Protein AF-A0A529MH61-F1 (afdb_monomer_lite)

pLDDT: mean 95.62, std 5.87, range [56.25, 98.75]

Structure (mmCIF, N/CA/C/O backbone):
data_AF-A0A529MH61-F1
#
_entry.id   AF-A0A529MH61-F1
#
loop_
_atom_site.group_PDB
_atom_site.id
_atom_site.type_symbol
_atom_site.label_atom_id
_atom_site.label_alt_id
_atom_site.label_comp_id
_atom_site.label_asym_id
_atom_site.label_entity_id
_atom_site.label_seq_id
_atom_site.pdbx_PDB_ins_code
_atom_site.Cartn_x
_atom_site.Cartn_y
_atom_site.Cartn_z
_atom_site.occupancy
_atom_site.B_iso_or_equiv
_atom_site.auth_seq_id
_atom_site.auth_comp_id
_atom_site.auth_asym_id
_atom_site.auth_atom_id
_atom_site.pdbx_PDB_model_num
ATOM 1 N N . VAL A 1 1 ? -11.400 1.372 -9.733 1.00 93.25 1 VAL A N 1
ATOM 2 C CA . VAL A 1 1 ? -10.051 0.752 -9.785 1.00 93.25 1 VAL A CA 1
ATOM 3 C C . VAL A 1 1 ? -9.457 0.650 -8.381 1.00 93.25 1 VAL A C 1
ATOM 5 O O . VAL A 1 1 ? -8.933 -0.384 -8.004 1.00 93.25 1 VAL A O 1
ATOM 8 N N . GLU A 1 2 ? -9.628 1.694 -7.579 1.00 95.81 2 GLU A N 1
ATOM 9 C CA . GLU A 1 2 ? -9.066 1.924 -6.247 1.00 95.81 2 GLU A CA 1
ATOM 10 C C . GLU A 1 2 ? -9.526 0.866 -5.239 1.00 95.81 2 GLU A C 1
ATOM 12 O O . GLU A 1 2 ? -8.709 0.289 -4.535 1.00 95.81 2 GLU A O 1
ATOM 17 N N . ARG A 1 3 ? -10.827 0.544 -5.229 1.00 97.62 3 ARG A N 1
ATOM 18 C CA . ARG A 1 3 ? -11.397 -0.506 -4.369 1.00 97.62 3 ARG A CA 1
ATOM 19 C C . ARG A 1 3 ? -10.739 -1.874 -4.603 1.00 97.62 3 ARG A C 1
ATOM 21 O O . ARG A 1 3 ? -10.367 -2.545 -3.651 1.00 97.62 3 ARG A O 1
ATOM 28 N N . ASP A 1 4 ? -10.580 -2.269 -5.865 1.00 98.00 4 ASP A N 1
ATOM 29 C CA . ASP A 1 4 ? -9.930 -3.531 -6.245 1.00 98.00 4 ASP A CA 1
ATOM 30 C C . ASP A 1 4 ? -8.422 -3.508 -5.939 1.00 98.00 4 ASP A C 1
ATOM 32 O O . ASP A 1 4 ? -7.878 -4.480 -5.421 1.00 98.00 4 ASP A O 1
ATOM 36 N N . ALA A 1 5 ? -7.756 -2.370 -6.164 1.00 98.38 5 ALA A N 1
ATOM 37 C CA . ALA A 1 5 ? -6.351 -2.179 -5.811 1.00 98.38 5 ALA A CA 1
ATOM 38 C C . ALA A 1 5 ? -6.104 -2.341 -4.300 1.00 98.38 5 ALA A C 1
ATOM 40 O O . ALA A 1 5 ? -5.154 -3.009 -3.898 1.00 98.38 5 ALA A O 1
ATOM 41 N N . LEU A 1 6 ? -6.977 -1.761 -3.470 1.00 98.50 6 LEU A N 1
ATOM 42 C CA . LEU A 1 6 ? -6.922 -1.877 -2.014 1.00 98.50 6 LEU A CA 1
ATOM 43 C C . LEU A 1 6 ? -7.212 -3.306 -1.542 1.00 98.50 6 LEU A C 1
ATOM 45 O O . LEU A 1 6 ? -6.486 -3.812 -0.691 1.00 98.50 6 LEU A O 1
ATOM 49 N N . ALA A 1 7 ? -8.203 -3.987 -2.123 1.00 98.62 7 ALA A N 1
ATOM 50 C CA . ALA A 1 7 ? -8.478 -5.390 -1.809 1.00 98.62 7 ALA A CA 1
ATOM 51 C C . ALA A 1 7 ? -7.259 -6.283 -2.105 1.00 98.62 7 ALA A C 1
ATOM 53 O O . ALA A 1 7 ? -6.764 -6.967 -1.213 1.00 98.62 7 ALA A O 1
ATOM 54 N N . LYS A 1 8 ? -6.687 -6.172 -3.311 1.00 98.75 8 LYS A N 1
ATOM 55 C CA . LYS A 1 8 ? -5.479 -6.916 -3.708 1.00 98.75 8 LYS A CA 1
ATOM 56 C C . LYS A 1 8 ? -4.261 -6.579 -2.851 1.00 98.75 8 LYS A C 1
ATOM 58 O O . LYS A 1 8 ? -3.430 -7.449 -2.604 1.00 98.75 8 LYS A O 1
ATOM 63 N N . LEU A 1 9 ? -4.139 -5.328 -2.402 1.00 98.75 9 LEU A N 1
ATOM 64 C CA . LEU A 1 9 ? -3.104 -4.934 -1.452 1.00 98.75 9 LEU A CA 1
ATOM 65 C C . LEU A 1 9 ? -3.296 -5.650 -0.112 1.00 98.75 9 LEU A C 1
ATOM 67 O O . LEU A 1 9 ? -2.332 -6.211 0.398 1.00 98.75 9 LEU A O 1
ATOM 71 N N . SER A 1 10 ? -4.516 -5.678 0.435 1.00 98.75 10 SER A N 1
ATOM 72 C CA . SER A 1 10 ? -4.802 -6.400 1.683 1.00 98.75 10 SER A CA 1
ATOM 73 C C . SER A 1 10 ? -4.478 -7.891 1.567 1.00 98.75 10 SER A C 1
ATOM 75 O O . SER A 1 10 ? -3.826 -8.442 2.456 1.00 98.75 10 SER A O 1
ATOM 77 N N . ASP A 1 11 ? -4.853 -8.526 0.453 1.00 98.75 11 ASP A N 1
ATOM 78 C CA . ASP A 1 11 ? -4.559 -9.939 0.195 1.00 98.75 11 ASP A CA 1
ATOM 79 C C . ASP A 1 11 ? -3.049 -10.197 0.114 1.00 98.75 11 ASP A C 1
ATOM 81 O O . ASP A 1 11 ? -2.531 -11.110 0.759 1.00 98.75 11 ASP A O 1
ATOM 85 N N . ALA A 1 12 ? -2.317 -9.357 -0.627 1.00 98.69 12 ALA A N 1
ATOM 86 C CA . ALA A 1 12 ? -0.869 -9.476 -0.763 1.00 98.69 12 ALA A CA 1
ATOM 87 C C . ALA A 1 12 ? -0.144 -9.295 0.577 1.00 98.69 12 ALA A C 1
ATOM 89 O O . ALA A 1 12 ? 0.795 -10.032 0.865 1.00 98.69 12 ALA A O 1
ATOM 90 N N . LEU A 1 13 ? -0.592 -8.349 1.409 1.00 98.56 13 LEU A N 1
ATOM 91 C CA . LEU A 1 13 ? -0.065 -8.164 2.761 1.00 98.56 13 LEU A CA 1
ATOM 92 C C . LEU A 1 13 ? -0.369 -9.371 3.656 1.00 98.56 13 LEU A C 1
ATOM 94 O O . LEU A 1 13 ? 0.484 -9.781 4.437 1.00 98.56 13 LEU A O 1
ATOM 98 N N . GLY A 1 14 ? -1.563 -9.957 3.536 1.00 98.31 14 GLY A N 1
ATOM 99 C CA . GLY A 1 14 ? -1.974 -11.130 4.309 1.00 98.31 14 GLY A CA 1
ATOM 100 C C . GLY A 1 14 ? -1.217 -12.414 3.963 1.00 98.31 14 GLY A C 1
ATOM 101 O O . GLY A 1 14 ? -1.166 -13.319 4.789 1.00 98.31 14 GLY A O 1
ATOM 102 N N . ALA A 1 15 ? -0.618 -12.485 2.772 1.00 98.38 15 ALA A N 1
ATOM 103 C CA . ALA A 1 15 ? 0.205 -13.609 2.332 1.00 98.38 15 ALA A CA 1
ATOM 104 C C . ALA A 1 15 ? 1.673 -13.521 2.793 1.00 98.38 15 ALA A C 1
ATOM 106 O O . ALA A 1 15 ? 2.435 -14.467 2.586 1.00 98.38 15 ALA A O 1
ATOM 107 N N . LEU A 1 16 ? 2.094 -12.398 3.385 1.00 98.00 16 LEU A N 1
ATOM 108 C CA . LEU A 1 16 ? 3.457 -12.233 3.885 1.00 98.00 16 LEU A CA 1
ATOM 109 C C . LEU A 1 16 ? 3.678 -13.020 5.187 1.00 98.00 16 LEU A C 1
ATOM 111 O O . LEU A 1 16 ? 2.752 -13.165 5.989 1.00 98.00 16 LEU A O 1
ATOM 115 N N . PRO A 1 17 ? 4.911 -13.502 5.439 1.00 94.19 17 PRO A N 1
ATOM 116 C CA . PRO A 1 17 ? 5.245 -14.124 6.712 1.00 94.19 17 PRO A CA 1
ATOM 117 C C . PRO A 1 17 ? 5.105 -13.125 7.866 1.00 94.19 17 PRO A C 1
ATOM 119 O O . PRO A 1 17 ? 5.293 -11.915 7.707 1.00 94.19 17 PRO A O 1
ATOM 122 N N . GLN A 1 18 ? 4.818 -13.644 9.060 1.00 88.44 18 GLN A N 1
ATOM 123 C CA . GLN A 1 18 ? 4.802 -12.831 10.271 1.00 88.44 18 GLN A CA 1
ATOM 124 C C . GLN A 1 18 ? 6.178 -12.181 10.485 1.00 88.44 18 GLN A C 1
ATOM 126 O O . GLN A 1 18 ? 7.204 -12.851 10.398 1.00 88.44 18 GLN A O 1
ATOM 131 N N . GLY A 1 19 ? 6.194 -10.875 10.760 1.00 88.31 19 GLY A N 1
ATOM 132 C CA . GLY A 1 19 ? 7.437 -10.120 10.940 1.00 88.31 19 GLY A CA 1
ATOM 133 C C . GLY A 1 19 ? 8.151 -9.740 9.639 1.00 88.31 19 GLY A C 1
ATOM 134 O O . GLY A 1 19 ? 9.319 -9.368 9.697 1.00 88.31 19 GLY A O 1
ATOM 135 N N . ALA A 1 20 ? 7.479 -9.822 8.482 1.00 97.06 20 ALA A N 1
ATOM 136 C CA . ALA A 1 20 ? 8.006 -9.276 7.234 1.00 97.06 20 ALA A CA 1
ATOM 137 C C . ALA A 1 20 ? 8.458 -7.817 7.416 1.00 97.06 20 ALA A C 1
ATOM 139 O O . ALA A 1 20 ? 7.738 -6.990 7.981 1.00 97.06 20 ALA A O 1
ATOM 140 N N . ASP A 1 21 ? 9.660 -7.513 6.933 1.00 98.25 21 ASP A N 1
ATOM 141 C CA . ASP A 1 21 ? 10.241 -6.184 7.055 1.00 98.25 21 ASP A CA 1
ATOM 142 C C . ASP A 1 21 ? 9.640 -5.188 6.048 1.00 98.25 21 ASP A C 1
ATOM 144 O O . ASP A 1 21 ? 8.844 -5.517 5.159 1.00 98.25 21 ASP A O 1
ATOM 148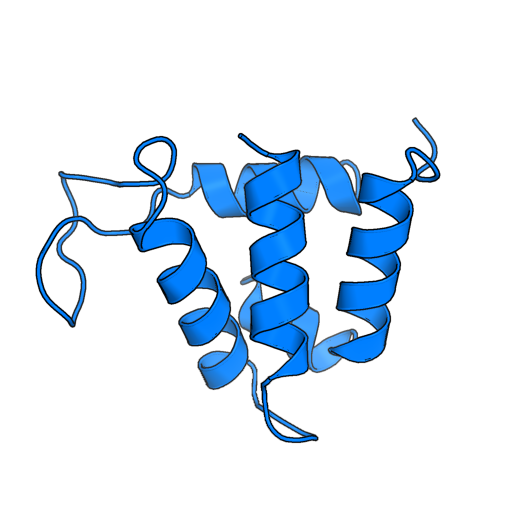 N N . GLY A 1 22 ? 10.039 -3.922 6.182 1.00 98.19 22 GLY A N 1
ATOM 149 C CA . GLY A 1 22 ? 9.546 -2.866 5.307 1.00 98.19 22 GLY A CA 1
ATOM 150 C C . GLY A 1 22 ? 9.936 -3.042 3.838 1.00 98.19 22 GLY A C 1
ATOM 151 O O . GLY A 1 22 ? 9.266 -2.486 2.971 1.00 98.19 22 GLY A O 1
ATOM 152 N N . GLU A 1 23 ? 10.985 -3.799 3.518 1.00 98.25 23 GLU A N 1
ATOM 153 C CA . GLU A 1 23 ? 11.356 -4.070 2.132 1.00 98.25 23 GLU A CA 1
ATOM 154 C C . GLU A 1 23 ? 10.438 -5.121 1.508 1.00 98.25 23 GLU A C 1
ATOM 156 O O . GLU A 1 23 ? 9.867 -4.871 0.443 1.00 98.25 23 GLU A O 1
ATOM 161 N N . ALA A 1 24 ? 10.214 -6.238 2.201 1.00 98.44 24 ALA A N 1
ATOM 162 C CA . ALA A 1 24 ? 9.283 -7.279 1.788 1.00 98.44 24 ALA A CA 1
ATOM 163 C C . ALA A 1 24 ? 7.869 -6.712 1.581 1.00 98.44 24 ALA A C 1
ATOM 165 O O . ALA A 1 24 ? 7.244 -6.949 0.542 1.00 98.44 24 ALA A O 1
ATOM 166 N N . ILE A 1 25 ? 7.395 -5.880 2.515 1.00 98.69 25 ILE A N 1
ATOM 167 C CA . ILE A 1 25 ? 6.088 -5.221 2.404 1.00 98.69 25 ILE A CA 1
ATOM 168 C C . ILE A 1 25 ? 6.046 -4.253 1.215 1.00 98.69 25 ILE A C 1
ATOM 170 O O . ILE A 1 25 ? 5.075 -4.233 0.452 1.00 98.69 25 ILE A O 1
ATOM 174 N N . GLN A 1 26 ? 7.102 -3.457 1.020 1.00 98.56 26 GLN A N 1
ATOM 175 C CA . GLN A 1 26 ? 7.171 -2.534 -0.110 1.00 98.56 26 GLN A CA 1
ATOM 176 C C . GLN A 1 26 ? 7.107 -3.278 -1.447 1.00 98.56 26 GLN A C 1
ATOM 178 O O . GLN A 1 26 ? 6.400 -2.839 -2.357 1.00 98.56 26 GLN A O 1
ATOM 183 N N . ASN A 1 27 ? 7.830 -4.390 -1.566 1.00 98.00 27 ASN A N 1
ATOM 184 C CA . ASN A 1 27 ? 7.869 -5.196 -2.779 1.00 98.00 27 ASN A CA 1
ATOM 185 C C . ASN A 1 27 ? 6.507 -5.836 -3.068 1.00 98.00 27 ASN A C 1
ATOM 187 O O . ASN A 1 27 ? 6.046 -5.779 -4.208 1.00 98.00 27 ASN A O 1
ATOM 191 N N . ALA A 1 28 ? 5.808 -6.339 -2.045 1.00 98.31 28 ALA A N 1
ATOM 192 C CA . ALA A 1 28 ? 4.443 -6.842 -2.193 1.00 98.31 28 ALA A CA 1
ATOM 193 C C . ALA A 1 28 ? 3.486 -5.766 -2.741 1.00 98.31 28 ALA A C 1
ATOM 195 O O . ALA A 1 28 ? 2.769 -6.009 -3.714 1.00 98.31 28 ALA A O 1
ATOM 196 N N . ALA A 1 29 ? 3.530 -4.550 -2.187 1.00 98.44 29 ALA A N 1
ATOM 197 C CA . ALA A 1 29 ? 2.702 -3.436 -2.651 1.00 98.44 29 ALA A CA 1
ATOM 198 C C . ALA A 1 29 ? 3.023 -3.022 -4.102 1.00 98.44 29 ALA A C 1
ATOM 200 O O . ALA A 1 29 ? 2.115 -2.797 -4.904 1.00 98.44 29 ALA A O 1
ATOM 201 N N . LEU A 1 30 ? 4.310 -2.966 -4.467 1.00 98.06 30 LEU A N 1
ATOM 202 C CA . LEU A 1 30 ? 4.742 -2.679 -5.839 1.00 98.06 30 LEU A CA 1
ATOM 203 C C . LEU A 1 30 ? 4.265 -3.759 -6.821 1.00 98.06 30 LEU A C 1
ATOM 205 O O . LEU A 1 30 ? 3.791 -3.428 -7.907 1.00 98.06 30 LEU A O 1
ATOM 209 N N . ASN A 1 31 ? 4.338 -5.034 -6.436 1.00 97.19 31 ASN A N 1
ATOM 210 C CA . ASN A 1 31 ? 3.891 -6.159 -7.262 1.00 97.19 31 ASN A CA 1
ATOM 211 C C . ASN A 1 31 ? 2.385 -6.124 -7.542 1.00 97.19 31 ASN A C 1
ATOM 213 O O . ASN A 1 31 ? 1.957 -6.497 -8.635 1.00 97.19 31 ASN A O 1
ATOM 217 N N . 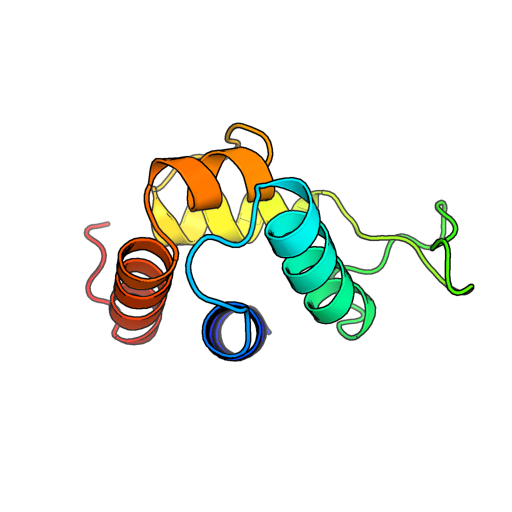VAL A 1 32 ? 1.577 -5.650 -6.589 1.00 98.12 32 VAL A N 1
ATOM 218 C CA . VAL A 1 32 ? 0.151 -5.382 -6.825 1.00 98.12 32 VAL A CA 1
ATOM 219 C C . VAL A 1 32 ? -0.011 -4.249 -7.840 1.00 98.12 32 VAL A C 1
ATOM 221 O O . VAL A 1 32 ? -0.688 -4.427 -8.852 1.00 98.12 32 VAL A O 1
ATOM 224 N N . ALA A 1 33 ? 0.645 -3.111 -7.609 1.00 98.06 33 ALA A N 1
ATOM 225 C CA . ALA A 1 33 ? 0.479 -1.912 -8.429 1.00 98.06 33 ALA A CA 1
ATOM 226 C C . ALA A 1 33 ? 0.908 -2.097 -9.893 1.00 98.06 33 ALA A C 1
ATOM 228 O O . ALA A 1 33 ? 0.225 -1.608 -10.789 1.00 98.06 33 ALA A O 1
ATOM 229 N N . ARG A 1 34 ? 1.986 -2.851 -10.160 1.00 96.62 34 ARG A N 1
ATOM 230 C CA . ARG A 1 34 ? 2.474 -3.128 -11.530 1.00 96.62 34 ARG A CA 1
ATOM 231 C C . ARG A 1 34 ? 1.433 -3.796 -12.425 1.00 96.62 34 ARG A C 1
ATOM 233 O O . ARG A 1 34 ? 1.501 -3.659 -13.641 1.00 96.62 34 ARG A O 1
ATOM 240 N N . ARG A 1 35 ? 0.464 -4.509 -11.845 1.00 95.94 35 ARG A N 1
ATOM 241 C CA . ARG A 1 35 ? -0.604 -5.202 -12.585 1.00 95.94 35 ARG A CA 1
ATOM 242 C C . ARG A 1 35 ? -1.815 -4.313 -12.877 1.00 95.94 35 ARG A C 1
ATOM 244 O O . ARG A 1 35 ? -2.799 -4.795 -13.426 1.00 95.94 35 ARG A O 1
ATOM 251 N N . ILE A 1 36 ? -1.766 -3.040 -12.490 1.00 97.38 36 ILE A N 1
ATOM 252 C CA . ILE A 1 36 ? -2.872 -2.095 -12.622 1.00 97.38 36 ILE A CA 1
ATOM 253 C C . ILE A 1 36 ? -2.409 -0.959 -13.530 1.00 97.38 36 ILE A C 1
ATOM 255 O O . ILE A 1 36 ? -1.632 -0.113 -13.101 1.00 97.38 36 ILE A O 1
ATOM 259 N N . GLU A 1 37 ? -2.914 -0.917 -14.765 1.00 97.12 37 GLU A N 1
ATOM 260 C CA . GLU A 1 37 ? -2.514 0.057 -15.798 1.00 97.12 37 GLU A CA 1
ATOM 261 C C . GLU A 1 37 ? -2.542 1.510 -15.292 1.00 97.12 37 GLU A C 1
ATOM 263 O O . GLU A 1 37 ? -1.592 2.259 -15.491 1.00 97.12 37 GLU A O 1
ATOM 268 N N . ARG A 1 38 ? -3.562 1.878 -14.502 1.00 97.81 38 ARG A N 1
ATOM 269 C CA . ARG A 1 38 ? -3.681 3.207 -13.866 1.00 97.81 38 ARG A CA 1
ATOM 270 C C . ARG A 1 38 ? -2.459 3.619 -13.030 1.00 97.81 38 ARG A C 1
ATOM 272 O O . ARG A 1 38 ? -2.216 4.810 -12.851 1.00 97.81 38 ARG A O 1
ATOM 279 N N . TYR A 1 39 ? -1.739 2.654 -12.468 1.00 97.81 39 TYR A N 1
ATOM 280 C CA . TYR A 1 39 ? -0.597 2.875 -11.583 1.00 97.81 39 TYR A CA 1
ATOM 281 C C . TYR A 1 39 ? 0.736 2.471 -12.211 1.00 97.81 39 TYR A C 1
ATOM 283 O O . TYR A 1 39 ? 1.758 2.475 -11.520 1.00 97.81 39 TYR A O 1
ATOM 291 N N . GLN A 1 40 ? 0.749 2.155 -13.503 1.00 98.00 40 GLN A N 1
ATOM 292 C CA . GLN A 1 40 ? 1.979 1.933 -14.243 1.00 98.00 40 GLN A CA 1
ATOM 293 C C . GLN A 1 40 ? 2.649 3.267 -14.573 1.00 9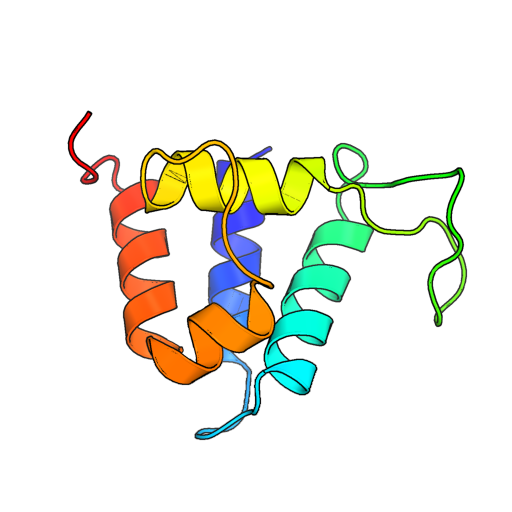8.00 40 GLN A C 1
ATOM 295 O O . GLN A 1 40 ? 2.004 4.266 -14.883 1.00 98.00 40 GLN A O 1
ATOM 300 N N . ASP A 1 41 ? 3.972 3.277 -14.495 1.00 97.62 41 ASP A N 1
ATOM 301 C CA . ASP A 1 41 ? 4.810 4.378 -14.945 1.00 97.62 41 ASP A CA 1
ATOM 302 C C . ASP A 1 41 ? 5.738 3.856 -16.041 1.00 97.62 41 ASP A C 1
ATOM 304 O O . ASP A 1 41 ? 6.747 3.208 -15.761 1.00 97.62 41 ASP A O 1
ATOM 308 N N . HIS A 1 42 ? 5.377 4.127 -17.296 1.00 96.31 42 HIS A N 1
ATOM 309 C CA . HIS A 1 42 ? 6.125 3.679 -18.474 1.00 96.31 42 HIS A CA 1
ATOM 310 C C . HIS A 1 42 ? 7.460 4.412 -18.664 1.00 96.31 42 HIS A C 1
ATOM 312 O O . HIS A 1 42 ? 8.275 3.977 -19.472 1.00 96.31 42 HIS A O 1
ATOM 318 N N . SER A 1 43 ? 7.709 5.498 -17.920 1.00 96.88 43 SER A N 1
ATOM 319 C CA . SER A 1 43 ? 9.019 6.164 -17.903 1.00 96.88 43 SER A CA 1
ATOM 320 C C . SER A 1 43 ? 10.031 5.452 -17.000 1.00 96.88 43 SER A C 1
ATOM 322 O O . SER A 1 43 ? 11.226 5.738 -17.054 1.00 96.88 43 SER A O 1
ATOM 324 N N . LYS A 1 44 ? 9.564 4.515 -16.166 1.00 93.06 44 LYS A N 1
ATOM 325 C CA . LYS A 1 44 ? 10.380 3.732 -15.238 1.00 93.06 44 LYS A CA 1
ATOM 326 C C . LYS A 1 44 ? 10.363 2.270 -15.649 1.00 93.06 44 LYS A C 1
ATOM 328 O O . LYS A 1 44 ? 9.351 1.763 -16.121 1.00 93.06 44 LYS A O 1
ATOM 333 N N . GLN A 1 45 ? 11.462 1.575 -15.391 1.00 92.25 45 GLN A N 1
ATOM 334 C CA . GLN A 1 45 ? 11.556 0.137 -15.610 1.00 92.25 45 GLN A CA 1
ATOM 335 C C . GLN A 1 45 ? 11.473 -0.606 -14.275 1.00 92.25 45 GLN A C 1
ATOM 337 O O . GLN A 1 45 ? 12.166 -0.268 -13.314 1.00 92.25 45 GLN A O 1
ATOM 342 N N . SER A 1 46 ? 10.599 -1.607 -14.203 1.00 91.69 46 SER A N 1
ATOM 343 C CA . SER A 1 46 ? 10.531 -2.533 -13.070 1.00 91.69 46 SER A CA 1
ATOM 344 C C . SER A 1 46 ? 11.754 -3.469 -13.055 1.00 91.69 46 SER A C 1
ATOM 346 O O . SER A 1 46 ? 12.223 -3.850 -14.130 1.00 91.69 46 SER A O 1
ATOM 348 N N . PRO A 1 47 ? 12.234 -3.919 -11.876 1.00 86.69 47 PRO A N 1
ATOM 349 C CA . PRO A 1 47 ? 13.269 -4.953 -11.770 1.00 86.69 47 PRO A CA 1
ATOM 350 C C . PRO A 1 47 ? 12.933 -6.255 -12.511 1.00 86.69 47 PRO A C 1
ATOM 352 O O . PRO A 1 47 ? 13.830 -6.956 -12.961 1.00 86.69 47 PRO A O 1
ATOM 355 N N . GLU A 1 48 ? 11.644 -6.565 -12.662 1.00 83.06 48 GLU A N 1
ATOM 356 C CA . GLU A 1 48 ? 11.147 -7.765 -13.354 1.00 83.06 48 GLU A CA 1
ATOM 357 C C . GLU A 1 48 ? 10.894 -7.529 -14.859 1.00 83.06 48 GLU A C 1
ATOM 359 O O . GLU A 1 48 ? 10.376 -8.401 -15.553 1.00 83.06 48 GLU A O 1
ATOM 364 N N . GLY A 1 49 ? 11.244 -6.347 -15.380 1.00 87.81 49 GLY A N 1
ATOM 365 C CA . GLY A 1 49 ? 10.850 -5.897 -16.715 1.00 87.81 49 GLY A CA 1
ATOM 366 C C . GLY A 1 49 ? 9.448 -5.273 -16.744 1.00 87.81 49 GLY A C 1
ATOM 367 O O . GLY A 1 49 ? 8.656 -5.412 -15.811 1.00 87.81 49 GLY A O 1
ATOM 368 N N . GLY A 1 50 ? 9.149 -4.529 -17.812 1.00 92.50 50 GLY A N 1
ATOM 369 C CA . GLY A 1 50 ? 7.905 -3.759 -17.934 1.00 92.50 50 GLY A CA 1
ATOM 370 C C . GLY A 1 50 ? 7.909 -2.432 -17.153 1.00 92.50 50 GLY A C 1
ATOM 371 O O . GLY A 1 50 ? 8.958 -2.016 -16.645 1.00 92.50 50 GLY A O 1
ATOM 372 N N . PRO A 1 51 ? 6.755 -1.739 -17.080 1.00 96.62 51 PRO A N 1
ATOM 373 C CA . PRO A 1 51 ? 6.662 -0.419 -16.466 1.00 96.62 51 PRO A CA 1
ATOM 374 C C . PRO A 1 51 ? 6.885 -0.462 -14.950 1.00 96.62 51 PRO A C 1
ATOM 376 O O . PRO A 1 51 ? 6.557 -1.433 -14.261 1.00 96.62 51 PRO A O 1
ATOM 379 N N . GLY A 1 52 ? 7.436 0.626 -14.420 1.00 96.88 52 GLY A N 1
ATOM 380 C CA . GLY A 1 52 ? 7.545 0.866 -12.989 1.00 96.88 52 GLY A CA 1
ATOM 381 C C . GLY A 1 52 ? 6.194 1.214 -12.360 1.00 96.88 52 GLY A C 1
ATOM 382 O O . GLY A 1 52 ? 5.144 1.138 -12.993 1.00 96.88 52 GLY A O 1
ATOM 383 N N . VAL A 1 53 ? 6.224 1.611 -11.086 1.00 97.56 53 VAL A N 1
ATOM 384 C CA . VAL A 1 53 ? 5.021 2.017 -10.344 1.00 97.56 53 VAL A CA 1
ATOM 385 C C . VAL A 1 53 ? 4.981 3.534 -10.204 1.00 97.56 53 VAL A C 1
ATOM 387 O O . VAL A 1 53 ? 5.954 4.163 -9.774 1.00 97.56 53 VAL A O 1
ATOM 390 N N . SER A 1 54 ? 3.837 4.115 -10.548 1.00 97.50 54 SER A N 1
ATOM 391 C CA . SER A 1 54 ? 3.545 5.530 -10.354 1.00 97.50 54 SER A CA 1
ATOM 392 C C . SER A 1 54 ? 3.349 5.851 -8.873 1.00 97.50 54 SER A C 1
ATOM 394 O O . SER A 1 54 ? 2.707 5.108 -8.127 1.00 97.50 54 SER A O 1
ATOM 396 N N . VAL A 1 55 ? 3.844 7.018 -8.450 1.00 96.62 55 VAL A N 1
ATOM 397 C CA . VAL A 1 55 ? 3.635 7.543 -7.089 1.00 96.62 55 VAL A CA 1
ATOM 398 C C . VAL A 1 55 ? 2.146 7.708 -6.754 1.00 96.62 55 VAL A C 1
ATOM 400 O O . VAL A 1 55 ? 1.772 7.603 -5.586 1.00 96.62 55 VAL A O 1
ATOM 403 N N . ALA A 1 56 ? 1.289 7.856 -7.772 1.00 97.62 56 ALA A N 1
ATOM 404 C CA . ALA A 1 56 ? -0.160 7.957 -7.631 1.00 97.62 56 ALA A CA 1
ATOM 405 C C . ALA A 1 56 ? -0.786 6.763 -6.888 1.00 97.62 56 ALA A C 1
ATOM 407 O O . ALA A 1 56 ? -1.813 6.925 -6.232 1.00 97.62 56 ALA A O 1
ATOM 408 N N . PHE A 1 57 ? -0.168 5.575 -6.939 1.00 98.50 57 PHE A N 1
ATOM 409 C CA . PHE A 1 57 ? -0.622 4.422 -6.158 1.00 98.50 57 PHE A CA 1
ATOM 410 C C . PHE A 1 57 ? -0.499 4.670 -4.653 1.00 98.50 57 PHE A C 1
ATOM 412 O O . PHE A 1 57 ? -1.448 4.465 -3.902 1.00 98.50 57 PHE A O 1
ATOM 419 N N . PHE A 1 58 ? 0.658 5.164 -4.214 1.00 98.25 58 PHE A N 1
ATOM 420 C CA . PHE A 1 58 ? 0.909 5.442 -2.802 1.00 98.25 58 PHE A CA 1
ATOM 421 C C . PHE A 1 58 ? 0.140 6.669 -2.322 1.00 98.25 58 PHE A C 1
ATOM 423 O O . PHE A 1 58 ? -0.377 6.656 -1.210 1.00 98.25 58 PHE A O 1
ATOM 430 N N . GLN A 1 59 ? -0.005 7.691 -3.1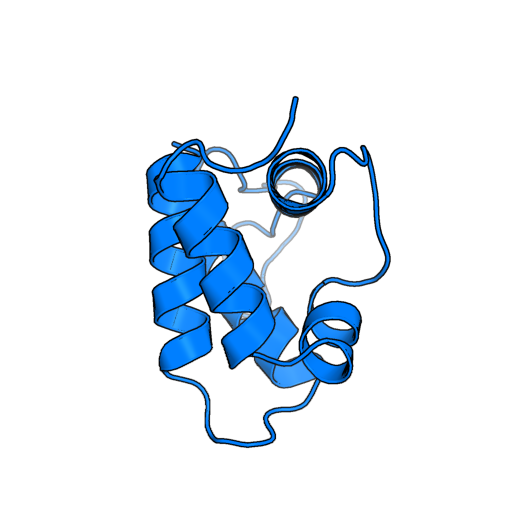69 1.00 97.88 59 GLN A N 1
ATOM 431 C CA . GLN A 1 59 ? -0.881 8.827 -2.875 1.00 97.88 59 GLN A CA 1
ATOM 432 C C . GLN A 1 59 ? -2.327 8.370 -2.670 1.00 97.88 59 GLN A C 1
ATOM 434 O O . GLN A 1 59 ? -2.957 8.788 -1.708 1.00 97.88 59 GLN A O 1
ATOM 439 N N . MET A 1 60 ? -2.835 7.461 -3.511 1.00 97.75 60 MET A N 1
ATOM 440 C CA . MET A 1 60 ? -4.171 6.888 -3.329 1.00 97.75 60 MET A CA 1
ATOM 441 C C . MET A 1 60 ? -4.298 6.153 -1.992 1.00 97.75 60 MET A C 1
ATOM 443 O O . MET A 1 60 ? -5.263 6.389 -1.271 1.00 97.75 60 MET A O 1
ATOM 447 N N . ILE A 1 61 ? -3.321 5.316 -1.630 1.00 98.06 61 ILE A N 1
ATOM 448 C CA . ILE A 1 61 ? -3.331 4.610 -0.341 1.00 98.06 61 ILE A CA 1
ATOM 449 C C . ILE A 1 61 ? -3.397 5.610 0.817 1.00 98.06 61 ILE A C 1
ATOM 451 O O . ILE A 1 61 ? -4.244 5.469 1.694 1.00 98.06 61 ILE A O 1
ATOM 455 N N . TYR A 1 62 ? -2.540 6.632 0.824 1.00 97.69 62 TYR A N 1
ATOM 456 C CA . TYR A 1 62 ? -2.515 7.604 1.917 1.00 97.69 62 TYR A CA 1
ATOM 457 C C . TYR A 1 62 ? -3.769 8.476 1.962 1.00 97.69 62 TYR A C 1
ATOM 459 O O . TYR A 1 62 ? -4.338 8.678 3.036 1.00 97.69 62 TYR A O 1
ATOM 467 N N . GLN A 1 63 ? -4.262 8.913 0.808 1.00 96.44 63 GLN A N 1
ATOM 468 C CA . GLN A 1 63 ? -5.474 9.713 0.749 1.00 96.44 63 GLN A CA 1
ATOM 469 C C . GLN A 1 63 ? -6.671 8.926 1.283 1.00 96.44 63 GLN A C 1
ATOM 471 O O . GLN A 1 63 ? -7.454 9.458 2.064 1.00 96.44 63 GLN A O 1
ATOM 476 N N . VAL A 1 64 ? -6.802 7.656 0.894 1.00 95.81 64 VAL A N 1
ATOM 477 C CA . VAL A 1 64 ? -7.938 6.828 1.303 1.00 95.81 64 VAL A CA 1
ATOM 478 C C . VAL A 1 64 ? -7.818 6.388 2.758 1.00 95.81 64 VAL A C 1
ATOM 480 O O . VAL A 1 64 ? -8.803 6.471 3.480 1.00 95.81 64 VAL A O 1
ATOM 483 N N . LEU A 1 65 ? -6.649 5.914 3.201 1.00 95.75 65 LEU A N 1
ATOM 484 C CA . LEU A 1 65 ? -6.515 5.305 4.529 1.00 95.75 65 LEU A CA 1
ATOM 485 C C . LEU A 1 65 ? -6.356 6.323 5.661 1.00 95.75 65 LEU A C 1
ATOM 487 O O . LEU A 1 65 ? -6.745 6.027 6.789 1.00 95.75 65 LEU A O 1
ATOM 491 N N . ILE A 1 66 ? -5.755 7.485 5.387 1.00 94.00 66 ILE A N 1
ATOM 492 C CA . ILE A 1 66 ? -5.381 8.456 6.428 1.00 94.00 66 ILE A CA 1
ATOM 493 C C . ILE A 1 66 ? -5.712 9.916 6.076 1.00 94.00 66 ILE A C 1
ATOM 495 O O . ILE A 1 66 ? -5.363 10.812 6.843 1.00 94.00 66 ILE A O 1
ATOM 499 N N . GLY A 1 67 ? -6.353 10.182 4.933 1.00 95.25 67 GLY A N 1
ATOM 500 C CA . GLY A 1 67 ? -6.736 11.539 4.524 1.00 95.25 67 GLY A CA 1
ATOM 501 C C . GLY A 1 67 ? -5.554 12.461 4.207 1.00 95.25 67 GLY A C 1
ATOM 502 O O . GLY A 1 67 ? -5.700 13.679 4.268 1.00 95.25 67 GLY A O 1
ATOM 503 N N . GLN A 1 68 ? -4.374 11.903 3.915 1.00 95.06 68 GLN A N 1
ATOM 504 C CA . GLN A 1 68 ? -3.163 12.672 3.613 1.00 95.06 68 GLN A CA 1
ATOM 505 C C . GLN A 1 68 ? -2.753 12.497 2.150 1.00 95.06 68 GLN A C 1
ATOM 507 O O . GLN A 1 68 ? -2.689 11.377 1.650 1.00 95.06 68 GLN A O 1
ATOM 512 N N . GLU A 1 69 ? -2.350 13.587 1.493 1.00 91.94 69 GLU A N 1
ATOM 513 C CA . GLU A 1 69 ? -1.886 13.554 0.095 1.00 91.94 69 GLU A CA 1
ATOM 514 C C . GLU A 1 6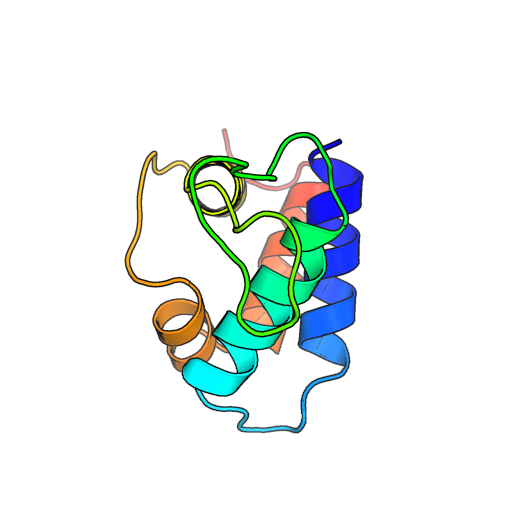9 ? -0.586 12.751 -0.095 1.00 91.94 69 GLU A C 1
ATOM 516 O O . GLU A 1 69 ? -0.266 12.290 -1.193 1.00 91.94 69 GLU A O 1
ATOM 521 N N . ARG A 1 70 ? 0.207 12.624 0.973 1.00 92.44 70 ARG A N 1
ATOM 522 C CA . ARG A 1 70 ? 1.502 11.940 0.992 1.00 92.44 70 ARG A CA 1
ATOM 523 C C . ARG A 1 70 ? 1.793 11.377 2.376 1.00 92.44 70 ARG A C 1
ATOM 525 O O . ARG A 1 70 ? 1.303 11.883 3.380 1.00 92.44 70 ARG A O 1
ATOM 532 N N . GLY A 1 71 ? 2.657 10.373 2.418 1.00 93.56 71 GLY A N 1
ATOM 533 C CA . GLY A 1 71 ? 3.137 9.761 3.649 1.00 93.56 71 GLY A CA 1
ATOM 534 C C . GLY A 1 71 ? 4.595 9.317 3.526 1.00 93.56 71 GLY A C 1
ATOM 535 O O . GLY A 1 71 ? 5.236 9.581 2.503 1.00 93.56 71 GLY A O 1
ATOM 536 N N . PRO A 1 72 ? 5.140 8.662 4.566 1.00 96.06 72 PRO A N 1
ATOM 537 C CA . PRO A 1 72 ? 6.449 8.010 4.498 1.00 96.06 72 PRO A CA 1
ATOM 538 C C . PRO A 1 72 ? 6.479 6.907 3.420 1.00 96.06 72 PRO A C 1
ATOM 540 O O . PRO A 1 72 ? 5.520 6.676 2.690 1.00 96.06 72 PRO A O 1
ATOM 543 N N . ARG A 1 73 ? 7.593 6.182 3.292 1.00 97.75 73 ARG A N 1
ATOM 544 C CA . ARG A 1 73 ? 7.629 4.978 2.450 1.00 97.75 73 ARG A CA 1
ATOM 545 C C . ARG A 1 73 ? 6.622 3.949 2.986 1.00 97.75 73 ARG A C 1
ATOM 547 O O . ARG A 1 73 ? 6.707 3.573 4.155 1.00 97.75 73 ARG A O 1
ATOM 554 N N . PHE A 1 74 ? 5.723 3.458 2.128 1.00 98.31 74 PHE A N 1
ATOM 555 C CA . PHE A 1 74 ? 4.633 2.557 2.530 1.00 98.31 74 PHE A CA 1
ATOM 556 C C . PHE A 1 74 ? 5.120 1.309 3.268 1.00 98.31 74 PHE A C 1
ATOM 558 O O . PHE A 1 74 ? 4.584 0.981 4.321 1.00 98.31 74 PHE A O 1
ATOM 565 N N . GLY A 1 75 ? 6.174 0.658 2.770 1.00 98.25 75 GLY A N 1
ATOM 566 C CA . GLY A 1 75 ? 6.738 -0.520 3.426 1.00 98.25 75 GLY A CA 1
ATOM 567 C C . GLY A 1 75 ? 7.195 -0.259 4.862 1.00 98.25 75 GLY A C 1
ATOM 568 O O . GLY A 1 75 ? 6.833 -0.998 5.770 1.00 98.25 75 GLY A O 1
ATOM 569 N N . SER A 1 76 ? 7.927 0.834 5.090 1.00 98.00 76 SER A N 1
ATOM 570 C CA . SER A 1 76 ? 8.377 1.227 6.432 1.00 98.00 76 SER A CA 1
ATOM 571 C C . SER A 1 76 ? 7.212 1.599 7.349 1.00 98.00 76 SER A C 1
ATOM 573 O O . SER A 1 76 ? 7.231 1.254 8.526 1.00 98.00 76 SER A O 1
ATOM 575 N N . PHE A 1 77 ? 6.187 2.269 6.816 1.00 97.56 77 PHE A N 1
ATOM 576 C CA . PHE A 1 77 ? 4.967 2.570 7.563 1.00 97.56 77 PHE A CA 1
ATOM 577 C C . PHE A 1 77 ? 4.257 1.299 8.020 1.00 97.56 77 PHE A C 1
ATOM 579 O O . PHE A 1 77 ? 4.020 1.136 9.209 1.00 97.56 77 PHE A O 1
ATOM 586 N N . ALA A 1 78 ? 3.957 0.389 7.095 1.00 97.56 78 ALA A N 1
ATOM 587 C CA . ALA A 1 78 ? 3.225 -0.835 7.392 1.00 97.56 78 ALA A CA 1
ATOM 588 C C . ALA A 1 78 ? 4.022 -1.789 8.299 1.00 97.56 78 ALA A C 1
ATOM 590 O O . ALA A 1 78 ? 3.425 -2.473 9.124 1.00 97.56 78 ALA A O 1
ATOM 591 N N . ALA A 1 79 ? 5.357 -1.799 8.207 1.00 97.50 79 ALA A N 1
ATOM 592 C CA . ALA A 1 79 ? 6.208 -2.559 9.125 1.00 97.50 79 ALA A CA 1
ATOM 593 C C . ALA A 1 79 ? 6.116 -2.047 10.574 1.00 97.50 79 ALA A C 1
ATOM 595 O O . ALA A 1 79 ? 6.101 -2.845 11.505 1.00 97.50 79 ALA A O 1
ATOM 596 N N . LEU A 1 80 ? 6.044 -0.723 10.767 1.00 96.88 80 LEU A N 1
ATOM 597 C CA . LEU A 1 80 ? 5.926 -0.104 12.092 1.00 96.88 80 LEU A CA 1
ATOM 598 C C . LEU A 1 80 ? 4.491 -0.121 12.629 1.00 96.88 80 LEU A C 1
ATOM 600 O O . LEU A 1 80 ? 4.286 -0.294 13.825 1.00 96.88 80 LEU A O 1
ATOM 604 N N . TYR A 1 81 ? 3.509 0.087 11.753 1.00 95.94 81 TYR A N 1
ATOM 605 C CA . TYR A 1 81 ? 2.091 0.117 12.105 1.00 95.94 81 TYR A CA 1
ATOM 606 C C . TYR A 1 81 ? 1.515 -1.286 12.321 1.00 95.94 81 TYR A C 1
ATOM 608 O O . TYR A 1 81 ? 0.598 -1.454 13.117 1.00 95.94 81 TYR A O 1
ATOM 616 N N . GLY A 1 82 ? 2.081 -2.278 11.633 1.00 96.94 82 GLY A N 1
ATOM 617 C CA . GLY A 1 82 ? 1.6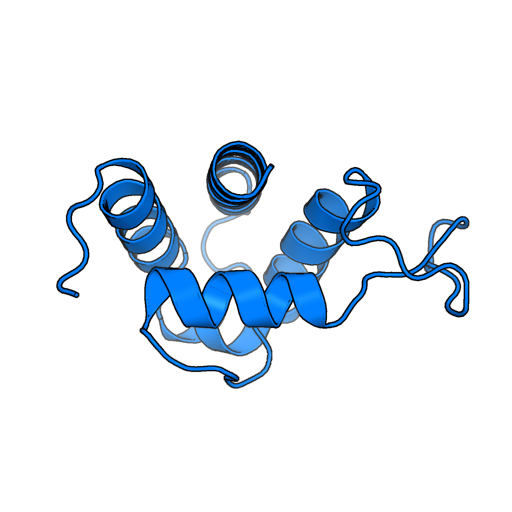62 -3.669 11.657 1.00 96.94 82 GLY A CA 1
ATOM 618 C C . GLY A 1 82 ? 0.851 -4.054 10.418 1.00 96.94 82 GLY A C 1
ATOM 619 O O . GLY A 1 82 ? 0.020 -3.296 9.906 1.00 96.94 82 GLY A O 1
ATOM 620 N N . ILE A 1 83 ? 1.118 -5.254 9.890 1.00 97.44 83 ILE A N 1
ATOM 621 C CA . ILE A 1 83 ? 0.420 -5.790 8.711 1.00 97.44 83 ILE A CA 1
ATOM 622 C C . ILE A 1 83 ? -1.066 -6.002 9.014 1.00 97.44 83 ILE A C 1
ATOM 624 O O . ILE A 1 83 ? -1.906 -5.656 8.184 1.00 97.44 83 ILE A O 1
ATOM 628 N N . ALA A 1 84 ? -1.402 -6.552 10.185 1.00 97.31 84 ALA A N 1
ATOM 629 C CA . ALA A 1 84 ? -2.788 -6.834 10.552 1.00 97.31 84 ALA A CA 1
ATOM 630 C C . ALA A 1 84 ? -3.598 -5.535 10.682 1.00 97.31 84 ALA A C 1
ATOM 632 O O . ALA A 1 84 ? -4.692 -5.416 10.139 1.00 97.31 84 ALA A O 1
ATOM 633 N N . GLU A 1 85 ? -3.009 -4.528 11.315 1.00 97.31 85 GLU A N 1
ATOM 634 C CA . GLU A 1 85 ? -3.558 -3.196 11.520 1.00 97.31 85 GLU A CA 1
ATOM 635 C C . GLU A 1 85 ? -3.711 -2.456 10.185 1.00 97.31 85 GLU A C 1
ATOM 637 O O . GLU A 1 85 ? -4.754 -1.857 9.917 1.00 97.31 85 GLU A O 1
ATOM 642 N N . THR A 1 86 ? -2.713 -2.551 9.299 1.00 97.81 86 THR A N 1
ATOM 643 C CA . THR A 1 86 ? -2.782 -1.984 7.942 1.00 97.81 86 THR A CA 1
ATOM 644 C C . THR A 1 86 ? -3.925 -2.610 7.140 1.00 97.81 86 THR A C 1
ATOM 646 O O . THR A 1 86 ? -4.686 -1.897 6.484 1.00 97.81 86 THR A O 1
ATOM 649 N N . ARG A 1 87 ? -4.091 -3.937 7.210 1.00 98.31 87 ARG A N 1
ATOM 650 C CA . ARG A 1 87 ? -5.198 -4.645 6.550 1.00 98.31 87 ARG A CA 1
ATOM 651 C C . ARG A 1 87 ? -6.551 -4.254 7.137 1.00 98.31 87 ARG A C 1
ATOM 653 O O . ARG A 1 87 ? -7.470 -3.980 6.373 1.00 98.31 87 ARG A O 1
ATOM 660 N N . ALA A 1 88 ? -6.652 -4.114 8.457 1.00 98.06 88 ALA A N 1
ATOM 661 C CA . ALA A 1 88 ? -7.868 -3.638 9.112 1.00 98.06 88 ALA A CA 1
ATOM 662 C C . ALA A 1 88 ? -8.245 -2.205 8.683 1.00 98.06 88 ALA A C 1
ATOM 664 O O . ALA A 1 88 ? -9.422 -1.912 8.472 1.00 98.06 88 ALA A O 1
ATOM 665 N N . LEU A 1 89 ? -7.270 -1.303 8.490 1.00 97.31 89 LEU A N 1
ATOM 666 C CA . LEU A 1 89 ? -7.534 0.023 7.909 1.00 97.31 89 LEU A CA 1
ATOM 667 C C . LEU A 1 89 ? -8.079 -0.075 6.483 1.00 97.31 89 LEU A C 1
ATOM 669 O O . LEU A 1 89 ? -9.034 0.624 6.142 1.00 97.31 89 LEU A O 1
ATOM 673 N N . ILE A 1 90 ? -7.498 -0.951 5.661 1.00 98.25 90 ILE A N 1
ATOM 674 C CA . ILE A 1 90 ? -7.975 -1.197 4.298 1.00 98.25 90 ILE A CA 1
ATOM 675 C C . ILE A 1 90 ? -9.409 -1.737 4.316 1.00 98.25 90 ILE A C 1
ATOM 677 O O . ILE A 1 90 ? -10.252 -1.241 3.575 1.00 98.25 90 ILE A O 1
ATOM 681 N N . GLU A 1 91 ? -9.721 -2.702 5.177 1.00 98.12 91 GLU A N 1
ATOM 682 C CA . GLU A 1 91 ? -11.073 -3.254 5.319 1.00 98.12 91 GLU A CA 1
ATOM 683 C C . GLU A 1 91 ? -12.089 -2.177 5.710 1.00 98.12 91 GLU A C 1
ATOM 685 O O . GLU A 1 91 ? -13.145 -2.068 5.085 1.00 98.12 91 GLU A O 1
ATOM 690 N N . ARG A 1 92 ? -11.743 -1.308 6.668 1.00 97.62 92 ARG A N 1
ATOM 691 C CA . ARG A 1 92 ? -12.576 -0.156 7.045 1.00 97.62 92 ARG A CA 1
ATOM 692 C C . ARG A 1 92 ? -12.781 0.811 5.881 1.00 97.62 92 ARG A C 1
ATOM 694 O O . ARG A 1 92 ? -13.900 1.278 5.673 1.00 97.62 92 ARG A O 1
ATOM 701 N N . ALA A 1 93 ? -11.743 1.088 5.092 1.00 96.88 93 ALA A N 1
ATOM 702 C CA . ALA A 1 93 ? -11.858 1.908 3.886 1.00 96.88 93 ALA A CA 1
ATOM 703 C C . ALA A 1 93 ? -12.808 1.278 2.857 1.00 96.88 93 ALA A C 1
ATOM 705 O O . ALA A 1 93 ? -13.693 1.944 2.321 1.00 96.88 93 ALA A O 1
ATOM 706 N N . LEU A 1 94 ? -12.669 -0.029 2.621 1.00 96.69 94 LEU A N 1
ATOM 707 C CA . LEU A 1 94 ? -13.538 -0.799 1.731 1.00 96.69 94 LEU A CA 1
ATOM 708 C C . LEU A 1 94 ? -14.981 -0.878 2.254 1.00 96.69 94 LEU A C 1
ATOM 710 O O . LEU A 1 94 ? -15.911 -1.017 1.462 1.00 96.69 94 LEU A O 1
ATOM 714 N N . ALA A 1 95 ? -15.202 -0.763 3.558 1.00 96.94 95 ALA A N 1
ATOM 715 C CA . ALA A 1 95 ? -16.533 -0.682 4.149 1.00 96.94 95 ALA A CA 1
ATOM 716 C C . ALA A 1 95 ? -17.118 0.746 4.160 1.00 96.94 95 ALA A C 1
ATOM 718 O O . ALA A 1 95 ? -18.270 0.919 4.550 1.00 96.94 95 ALA A O 1
ATOM 719 N N . GLY A 1 96 ? -16.357 1.769 3.746 1.00 93.50 96 GLY A N 1
ATOM 720 C CA . GLY A 1 96 ? -16.777 3.174 3.834 1.00 93.50 96 GLY A CA 1
ATOM 721 C C . GLY A 1 96 ? -16.819 3.713 5.270 1.00 93.50 96 GLY A C 1
ATOM 722 O O . GLY A 1 96 ? -17.592 4.616 5.564 1.00 93.50 96 GLY A O 1
ATOM 723 N N . GLN A 1 97 ? -16.022 3.137 6.175 1.00 92.06 97 GLN A N 1
ATOM 724 C CA . GLN A 1 97 ? -16.025 3.413 7.621 1.00 92.06 97 GLN A CA 1
ATOM 725 C C . GLN A 1 97 ? -14.862 4.307 8.084 1.00 92.06 97 GLN A C 1
ATOM 727 O O . GLN A 1 97 ? -14.592 4.418 9.286 1.00 92.06 97 GLN A O 1
ATOM 732 N N . LEU A 1 98 ? -14.119 4.898 7.151 1.00 84.62 98 LEU A N 1
ATOM 733 C CA . LEU A 1 98 ? -13.153 5.941 7.478 1.00 84.62 98 LEU A CA 1
ATOM 734 C C . LEU A 1 98 ? -13.900 7.273 7.533 1.00 84.62 98 LEU A C 1
ATOM 736 O O . LEU A 1 98 ? -14.712 7.562 6.657 1.00 84.62 98 LEU A O 1
ATOM 740 N N . ALA A 1 99 ? -13.684 8.031 8.609 1.00 65.62 99 ALA A N 1
ATOM 741 C CA . ALA A 1 99 ? -14.300 9.342 8.769 1.00 65.62 99 ALA A CA 1
ATOM 742 C C . ALA A 1 99 ? -13.832 10.265 7.632 1.00 65.62 99 ALA A C 1
ATOM 744 O O . ALA A 1 99 ? -12.648 10.251 7.291 1.00 65.62 99 ALA A O 1
ATOM 745 N N . ALA A 1 100 ? -14.776 11.003 7.047 1.00 56.25 100 ALA A N 1
ATOM 746 C CA . ALA A 1 100 ? -14.509 12.038 6.051 1.00 56.25 100 ALA A CA 1
ATOM 747 C C . ALA A 1 100 ? -13.986 13.320 6.710 1.00 56.25 100 ALA A C 1
ATOM 749 O O . ALA A 1 100 ? -14.444 13.621 7.839 1.00 56.25 100 ALA A O 1
#

Foldseek 3Di:
DLLVLLVQLLVLLVPDDPLDALVSSLVSSFVSQQVPPVQFAQVDADPVGDTGGHCVSQLSLCCQQPVDSDDDRPSNVCSVCDSVNSSVSSVCSSVVNDDD

Sequence (100 aa):
VERDALAKLSDALGALPQGADGEAIQNAALNVARRIERYQDHSKQSPEGGPGVSVAFFQMIYQVLIGQERGPRFGSFAALYGIAETRALIERALAGQLAA

Radius of gyration: 12.86 Å; chains: 1; bounding box: 30×28×31 Å

Secondary structure (DSSP, 8-state):
-HHHHHHHHHHHHHTSPTT--HHHHHHHHHHHHTT-GGGEEEEEE-TTSSEEE-HHHHHHHHHHHHS-S--S-HHHHHHHH-HHHHHHHHHHHHTT-S--